Protein AF-W7J4E2-F1 (afdb_monomer)

Secondary structure (DSSP, 8-state):
-HHHHHHHHHHHHHHH-SSEEEEEEE-HHHHHHHHHHHHH-HHHHTT----TTS-----SS-B-SSEEEEE--TT-TTSHHHHHHHTT--TTS-EEEEEES-GGGS-HHHHHHHHHHHHHH--S-EEEEEE----S-HHHHHHHHHHHTTS--EEEEEEE-

Sequence (161 aa):
MIFIDIIYKHFNVFQKYQDVKYYEIDFYDLLKEKTDIIKKYTEMKNFLKYEKDNEEKDEDLINCLNYKMVPLDLNDSSSFEKILLSYNFDFNKPTIFICECVLIYLETESSDNLIKKLSELMKNTSCIIVYEQVTYDDKYLSFMYNFMFILYYIIYIYIFH

InterPro domains:
  IPR007213 Methyltransferase Ppm1/Ppm2/Tcmp [PF04072] (18-118)
  IPR016651 Leucine carboxyl methyltransferase 1 [PTHR13600] (16-145)
  IPR029063 S-adenosyl-L-methionine-dependent methyltransferase superfamily [G3DSA:3.40.50.150] (8-148)
  IPR029063 S-adenosyl-L-methionine-dependent methyltransferase superfamily [SSF53335] (14-146)

Solvent-accessible surface area (backbone atoms only — not comparable to full-atom values): 9212 Å² total; per-residue (Å²): 114,70,76,53,57,50,57,54,53,50,52,57,49,53,75,76,42,86,56,47,36,36,38,42,38,27,51,54,72,60,47,34,58,49,32,57,52,39,75,69,38,68,76,55,46,72,68,63,42,59,55,96,88,48,67,92,65,96,58,74,53,54,76,41,72,41,44,30,58,42,70,47,62,65,69,52,54,87,54,47,65,64,53,40,48,76,72,68,56,61,48,72,38,39,32,38,39,34,31,49,52,32,63,86,78,38,55,71,68,29,38,53,49,37,55,50,49,54,63,68,61,44,74,36,65,67,46,80,46,80,46,68,92,82,75,95,46,72,72,58,46,58,53,47,48,69,66,38,78,79,56,72,58,35,39,38,35,43,34,50,112

Mean predicted aligned error: 8.39 Å

pLDDT: mean 78.27, std 15.34, range [37.22, 95.06]

Radius of gyration: 16.21 Å; Cα contacts (8 Å, |Δi|>4): 206; chains: 1; bounding box: 43×31×39 Å

Nearest PDB structures (foldseek):
  2d2r-assembly1_B  TM=3.768E-01  e=2.965E+00  Helicobacter pylori
  7u4t-assembly1_H  TM=3.450E-01  e=4.361E+00  Homo sapiens
  4ju5-assembly1_B  TM=2.545E-01  e=6.841E+00  Homo sapiens

Foldseek 3Di:
DVLVVVLVVVVVVCVVAVFKAKEKEFALVVQLVSVVVLVVDPVSVVPFAADPPDPPDPDSGDQHDRYYYQHDDLLPCVCVVVSCVVSVNDLAFEKEKEWAAALVPHDPVSSVVSVVSNVVSRPDHYHYHYHHDDDPDVVVVVVCCVVCVVPGTIIMMMTGD

Structure (mmCIF, N/CA/C/O backbone):
data_AF-W7J4E2-F1
#
_entry.id   AF-W7J4E2-F1
#
loop_
_atom_site.group_PDB
_atom_site.id
_atom_site.type_symbol
_atom_site.label_atom_id
_atom_site.label_alt_id
_atom_site.label_comp_id
_atom_site.label_asym_id
_atom_site.label_entity_id
_atom_site.label_seq_id
_atom_site.pdbx_PDB_ins_code
_atom_site.Cartn_x
_atom_site.Cartn_y
_atom_site.Cartn_z
_atom_site.occupancy
_atom_site.B_iso_or_equiv
_atom_site.auth_seq_id
_atom_site.auth_comp_id
_atom_site.auth_asym_id
_atom_site.auth_atom_id
_atom_site.pdbx_PDB_model_num
ATOM 1 N N . MET A 1 1 ? 15.892 10.300 9.736 1.00 37.22 1 MET A N 1
ATOM 2 C CA . MET A 1 1 ? 15.477 11.622 9.215 1.00 37.22 1 MET A CA 1
ATOM 3 C C . MET A 1 1 ? 14.383 11.476 8.160 1.00 37.22 1 MET A C 1
ATOM 5 O O . MET A 1 1 ? 13.349 12.091 8.337 1.00 37.22 1 MET A O 1
ATOM 9 N N . ILE A 1 2 ? 14.524 10.584 7.170 1.00 46.75 2 ILE A N 1
ATOM 10 C CA . ILE A 1 2 ? 13.495 10.357 6.131 1.00 46.75 2 ILE A CA 1
ATOM 11 C C . ILE A 1 2 ? 12.159 9.816 6.669 1.00 46.75 2 ILE A C 1
ATOM 13 O O . ILE A 1 2 ? 11.119 10.372 6.344 1.00 46.75 2 ILE A O 1
ATOM 17 N N . PHE A 1 3 ? 12.167 8.855 7.600 1.00 48.19 3 PHE A N 1
ATOM 18 C CA . PHE A 1 3 ? 10.938 8.355 8.247 1.00 48.19 3 PHE A CA 1
ATOM 19 C C . PHE A 1 3 ? 10.066 9.446 8.906 1.00 48.19 3 PHE A C 1
ATOM 21 O O . PHE A 1 3 ? 8.852 9.291 9.016 1.00 48.19 3 PHE A O 1
ATOM 28 N N . ILE A 1 4 ? 10.676 10.556 9.338 1.00 49.50 4 ILE A N 1
ATOM 29 C CA . ILE A 1 4 ? 9.981 11.659 10.014 1.00 49.50 4 ILE A CA 1
ATOM 30 C C . ILE A 1 4 ? 9.262 12.552 8.997 1.00 49.50 4 ILE A C 1
ATOM 32 O O . ILE A 1 4 ? 8.116 12.921 9.241 1.00 49.50 4 ILE A O 1
ATOM 36 N N . ASP A 1 5 ? 9.880 12.847 7.847 1.00 56.94 5 ASP A N 1
ATOM 37 C CA . ASP A 1 5 ? 9.282 13.709 6.809 1.00 56.94 5 ASP A CA 1
ATOM 38 C C . ASP A 1 5 ? 7.944 13.167 6.313 1.00 56.94 5 ASP A C 1
ATOM 40 O O . ASP A 1 5 ? 7.017 13.910 6.000 1.00 56.94 5 ASP A O 1
ATOM 44 N N . ILE A 1 6 ? 7.830 11.851 6.289 1.00 56.34 6 ILE A N 1
ATOM 45 C CA . ILE A 1 6 ? 6.679 11.135 5.774 1.00 56.34 6 ILE A CA 1
ATOM 46 C C . ILE A 1 6 ? 5.527 11.292 6.747 1.00 56.34 6 ILE A C 1
ATOM 48 O O . ILE A 1 6 ? 4.518 11.886 6.386 1.00 56.34 6 ILE A O 1
ATOM 52 N N . ILE A 1 7 ? 5.677 10.887 8.007 1.00 58.41 7 ILE A N 1
ATOM 53 C CA . ILE A 1 7 ? 4.625 11.043 9.026 1.00 58.41 7 ILE A CA 1
ATOM 54 C C . ILE A 1 7 ? 4.207 12.520 9.175 1.00 58.41 7 ILE A C 1
ATOM 56 O O . ILE A 1 7 ? 3.018 12.810 9.311 1.00 58.41 7 ILE A O 1
ATOM 60 N N . TYR A 1 8 ? 5.143 13.468 9.048 1.00 59.28 8 TYR A N 1
ATOM 61 C CA . TYR A 1 8 ? 4.834 14.904 9.032 1.00 59.28 8 TYR A CA 1
ATOM 62 C C . TYR A 1 8 ? 4.052 15.363 7.787 1.00 59.28 8 TYR A C 1
ATOM 64 O O . TYR A 1 8 ? 3.132 16.176 7.911 1.00 59.28 8 TYR A O 1
ATOM 72 N N . LYS A 1 9 ? 4.355 14.849 6.585 1.00 62.53 9 LYS A N 1
ATOM 73 C CA . LYS A 1 9 ? 3.525 15.082 5.386 1.00 62.53 9 LYS A CA 1
ATOM 74 C C . LYS A 1 9 ? 2.105 14.532 5.606 1.00 62.53 9 LYS A C 1
ATOM 76 O O . LYS A 1 9 ? 1.138 15.241 5.325 1.00 62.53 9 LYS A O 1
ATOM 81 N N . HIS A 1 10 ? 1.970 13.334 6.188 1.00 63.69 10 HIS A N 1
ATOM 82 C CA . HIS A 1 10 ? 0.670 12.723 6.515 1.00 63.69 10 HIS A CA 1
ATOM 83 C C . HIS A 1 10 ? -0.124 13.556 7.520 1.00 63.69 10 HIS A C 1
ATOM 85 O O . HIS A 1 10 ? -1.312 13.801 7.306 1.00 63.69 10 HIS A O 1
ATOM 91 N N . PHE A 1 11 ? 0.535 14.056 8.567 1.00 60.75 11 PHE A N 1
ATOM 92 C CA . PHE A 1 11 ? -0.063 14.943 9.564 1.00 60.75 11 PHE A CA 1
ATOM 93 C C . PHE A 1 11 ? -0.791 16.131 8.919 1.00 60.75 11 PHE A C 1
ATOM 95 O O . PHE A 1 11 ? -1.951 16.395 9.236 1.00 60.75 11 PHE A O 1
ATOM 102 N N . ASN A 1 12 ? -0.164 16.791 7.943 1.00 63.38 12 ASN A N 1
ATOM 103 C CA . ASN A 1 12 ? -0.774 17.929 7.253 1.00 63.38 12 ASN A CA 1
ATOM 104 C C . ASN A 1 12 ? -1.954 17.531 6.350 1.00 63.38 12 ASN A C 1
ATOM 106 O O . ASN A 1 12 ? -2.925 18.284 6.246 1.00 63.38 12 ASN A O 1
ATOM 110 N N . VAL A 1 13 ? -1.906 16.359 5.706 1.00 66.94 13 VAL A N 1
ATOM 111 C CA . VAL A 1 13 ? -3.014 15.886 4.859 1.00 66.94 13 VAL A CA 1
ATOM 112 C C . VAL A 1 13 ? -4.240 15.547 5.709 1.00 66.94 13 VAL A C 1
ATOM 114 O O . VAL A 1 13 ? -5.333 16.012 5.392 1.00 66.94 13 VAL A O 1
ATOM 117 N N . PHE A 1 14 ? -4.074 14.825 6.821 1.00 63.75 14 PHE A N 1
ATOM 118 C CA . PHE A 1 14 ? -5.187 14.444 7.703 1.00 63.75 14 PHE A CA 1
ATOM 119 C C . PHE A 1 14 ? -5.813 15.615 8.463 1.00 63.75 14 PHE A C 1
ATOM 121 O O . PHE 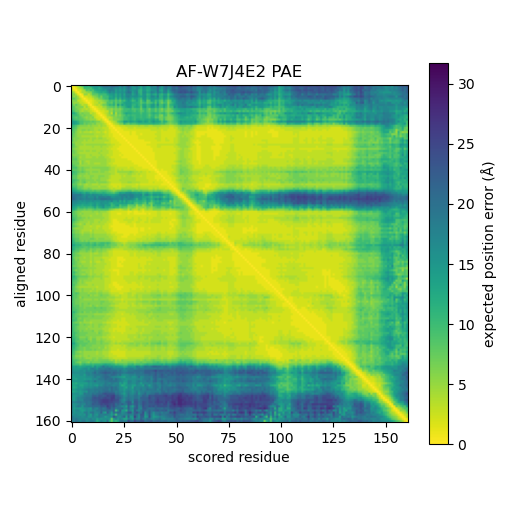A 1 14 ? -7.000 15.573 8.788 1.00 63.75 14 PHE A O 1
ATOM 128 N N . GLN A 1 15 ? -5.050 16.676 8.734 1.00 66.50 15 GLN A N 1
ATOM 129 C CA . GLN A 1 15 ? -5.630 17.915 9.256 1.00 66.50 15 GLN A CA 1
ATOM 130 C C . GLN A 1 15 ? -6.557 18.591 8.243 1.00 66.50 15 GLN A C 1
ATOM 132 O O . GLN A 1 15 ? -7.541 19.220 8.630 1.00 66.50 15 GLN A O 1
ATOM 137 N N . LYS A 1 16 ? -6.245 18.469 6.949 1.00 71.06 16 LYS A N 1
ATOM 138 C CA . LYS A 1 16 ? -6.973 19.142 5.872 1.00 71.06 16 LYS A CA 1
ATOM 139 C C . LYS A 1 16 ? -8.132 18.311 5.315 1.00 71.06 16 LYS A C 1
ATOM 141 O O . LYS A 1 16 ? -9.135 18.889 4.903 1.00 71.06 16 LYS A O 1
ATOM 146 N N . TYR A 1 17 ? -8.016 16.985 5.322 1.00 71.50 17 TYR A N 1
ATOM 147 C CA . TYR A 1 17 ? -9.018 16.065 4.788 1.00 71.50 17 TYR A CA 1
ATOM 148 C C . TYR A 1 17 ? -9.390 15.022 5.845 1.00 71.50 17 TYR A C 1
ATOM 150 O O . TYR A 1 17 ? -8.564 14.207 6.251 1.00 71.50 17 TYR A O 1
ATOM 158 N N . GLN A 1 18 ? -10.644 15.057 6.303 1.00 67.75 18 GLN A N 1
ATOM 159 C CA . GLN A 1 18 ? -11.112 14.192 7.391 1.00 67.75 18 GLN A CA 1
ATOM 160 C C . GLN A 1 18 ? -11.532 12.790 6.938 1.00 67.75 18 GLN A C 1
ATOM 162 O O . GLN A 1 18 ? -11.585 11.895 7.780 1.00 67.75 18 GLN A O 1
ATOM 167 N N . ASP A 1 19 ? -11.795 12.604 5.642 1.00 78.81 19 ASP A N 1
ATOM 168 C CA . ASP A 1 19 ? -12.313 11.358 5.067 1.00 78.81 19 ASP A CA 1
ATOM 169 C C . ASP A 1 19 ? -11.313 10.745 4.080 1.00 78.81 19 ASP A C 1
ATOM 171 O O . ASP A 1 19 ? -11.561 10.565 2.887 1.00 78.81 19 ASP A O 1
ATOM 175 N N . VAL A 1 20 ? -10.104 10.518 4.586 1.00 82.44 20 VAL A N 1
ATOM 176 C CA . VAL A 1 20 ? -9.021 9.882 3.842 1.00 82.44 20 VAL A CA 1
ATOM 177 C C . VAL A 1 20 ? -8.565 8.658 4.614 1.00 82.44 20 VAL A C 1
ATOM 179 O O . VAL A 1 20 ? -8.428 8.706 5.836 1.00 82.44 20 VAL A O 1
ATOM 182 N N . LYS A 1 21 ? -8.328 7.557 3.903 1.00 87.88 21 LYS A N 1
ATOM 183 C CA . LYS A 1 21 ? -7.636 6.387 4.448 1.00 87.88 21 LYS A CA 1
ATOM 184 C C . LYS A 1 21 ? -6.282 6.267 3.801 1.00 87.88 21 LYS A C 1
ATOM 186 O O . LYS A 1 21 ? -6.145 6.471 2.595 1.00 87.88 21 LYS A O 1
ATOM 191 N N . TYR A 1 22 ? -5.312 5.903 4.616 1.00 87.69 22 TYR A N 1
ATOM 192 C CA . TYR A 1 22 ? -3.947 5.789 4.183 1.00 87.69 22 TYR A CA 1
ATOM 193 C C . TYR A 1 22 ? -3.421 4.376 4.364 1.00 87.69 22 TYR A C 1
ATOM 195 O O . TYR A 1 22 ? -3.587 3.777 5.429 1.00 87.69 22 TYR A O 1
ATOM 203 N N . TYR A 1 23 ? -2.758 3.888 3.323 1.00 91.56 23 TYR A N 1
ATOM 204 C CA . TYR A 1 23 ? -2.062 2.613 3.331 1.00 91.56 23 TYR A CA 1
ATOM 205 C C . TYR A 1 23 ? -0.578 2.867 3.075 1.00 91.56 23 TYR A C 1
ATOM 207 O O . TYR A 1 23 ? -0.224 3.512 2.085 1.00 91.56 23 TYR A O 1
ATOM 215 N N . GLU A 1 24 ? 0.265 2.359 3.969 1.00 90.25 24 GLU A N 1
ATOM 216 C CA . GLU A 1 24 ? 1.714 2.325 3.803 1.00 90.25 24 GLU A CA 1
ATOM 217 C C . GLU A 1 24 ? 2.132 0.928 3.384 1.00 90.25 24 GLU A C 1
ATOM 219 O O . GLU A 1 24 ? 1.909 -0.023 4.133 1.00 90.25 24 GLU A O 1
ATOM 224 N N . ILE A 1 25 ? 2.726 0.806 2.201 1.00 91.06 25 ILE A N 1
ATOM 225 C CA . ILE A 1 25 ? 3.252 -0.464 1.714 1.00 91.06 25 ILE A CA 1
ATOM 226 C C . ILE A 1 25 ? 4.772 -0.416 1.751 1.00 91.06 25 ILE A C 1
ATOM 228 O O . ILE A 1 25 ? 5.379 0.467 1.142 1.00 91.06 25 ILE A O 1
ATOM 232 N N . ASP A 1 26 ? 5.361 -1.374 2.460 1.00 88.38 26 ASP A N 1
ATOM 233 C CA . ASP A 1 26 ? 6.805 -1.530 2.619 1.00 88.38 26 ASP A CA 1
ATOM 234 C C . ASP A 1 26 ? 7.110 -2.967 3.099 1.00 88.38 26 ASP A C 1
ATOM 236 O O . ASP A 1 26 ? 6.197 -3.749 3.398 1.00 88.38 26 ASP A O 1
ATOM 240 N N . PHE A 1 27 ? 8.387 -3.334 3.194 1.00 89.06 27 PHE A N 1
ATOM 241 C CA . PHE A 1 27 ? 8.793 -4.602 3.790 1.00 89.06 27 PHE A CA 1
ATOM 242 C C . PHE A 1 27 ? 8.450 -4.649 5.281 1.00 89.06 27 PHE A C 1
ATOM 244 O O . PHE A 1 27 ? 8.517 -3.649 5.998 1.00 89.06 27 PHE A O 1
ATOM 251 N N . TYR A 1 28 ? 8.125 -5.849 5.763 1.00 91.56 28 TYR A N 1
ATOM 252 C CA . TYR A 1 28 ? 7.686 -6.078 7.139 1.00 91.56 28 TYR A CA 1
ATOM 253 C C . TYR A 1 28 ? 8.636 -5.486 8.189 1.00 91.56 28 TYR A C 1
ATOM 255 O O . TYR A 1 28 ? 8.189 -4.759 9.074 1.00 91.56 28 TYR A O 1
ATOM 263 N N . ASP A 1 29 ? 9.937 -5.755 8.065 1.00 90.06 29 ASP A N 1
ATOM 264 C CA . ASP A 1 29 ? 10.937 -5.304 9.040 1.00 90.06 29 ASP A CA 1
ATOM 265 C C . ASP A 1 29 ? 10.982 -3.770 9.140 1.00 90.06 29 ASP A C 1
ATOM 267 O O . ASP A 1 29 ? 11.107 -3.210 10.228 1.00 90.06 29 ASP A O 1
ATOM 271 N N . LEU A 1 30 ? 10.766 -3.078 8.020 1.00 87.12 30 LEU A N 1
ATOM 272 C CA . LEU A 1 30 ? 10.773 -1.618 7.939 1.00 87.12 30 LEU A CA 1
ATOM 273 C C . LEU A 1 30 ? 9.508 -1.010 8.533 1.00 87.12 30 LEU A C 1
ATOM 275 O O . LEU A 1 30 ? 9.570 -0.023 9.268 1.00 87.12 30 LEU A O 1
ATOM 279 N N . LEU A 1 31 ? 8.353 -1.624 8.272 1.00 89.62 31 LEU A N 1
ATOM 280 C CA . LEU A 1 31 ? 7.097 -1.250 8.921 1.00 89.62 31 LEU A CA 1
ATOM 281 C C . LEU A 1 31 ? 7.155 -1.485 10.436 1.00 89.62 31 LEU A C 1
ATOM 283 O O . LEU A 1 31 ? 6.587 -0.704 11.203 1.00 89.62 31 LEU A O 1
ATOM 287 N N . LYS A 1 32 ? 7.871 -2.520 10.885 1.00 91.00 32 LYS A N 1
ATOM 288 C CA . LYS A 1 32 ? 8.061 -2.799 12.309 1.00 91.00 32 LYS A CA 1
ATOM 289 C C . LYS A 1 32 ? 8.907 -1.722 12.987 1.00 91.00 32 LYS A C 1
ATOM 291 O O . LYS A 1 32 ? 8.471 -1.150 13.984 1.00 91.00 32 LYS A O 1
ATOM 296 N N . GLU A 1 33 ? 10.043 -1.348 12.398 1.00 88.19 33 GLU A N 1
ATOM 297 C CA . GLU A 1 33 ? 10.854 -0.225 12.893 1.00 88.19 33 GLU A CA 1
ATOM 298 C C . GLU A 1 33 ? 10.051 1.090 12.944 1.00 88.19 33 GLU A C 1
ATOM 300 O O . GLU A 1 33 ? 10.125 1.841 13.923 1.00 88.19 33 GLU A O 1
ATOM 305 N N . LYS A 1 34 ? 9.224 1.359 11.921 1.00 86.12 34 LYS A N 1
ATOM 306 C CA . LYS A 1 34 ? 8.297 2.508 11.899 1.00 86.12 34 LYS A CA 1
ATOM 307 C C . LYS A 1 34 ? 7.287 2.447 13.038 1.00 86.12 34 LYS A C 1
ATOM 309 O O . LYS A 1 34 ? 7.030 3.468 13.678 1.00 86.12 34 LYS A O 1
ATOM 314 N N . THR A 1 35 ? 6.724 1.269 13.290 1.00 88.75 35 THR A N 1
ATOM 315 C CA . THR A 1 35 ? 5.742 1.050 14.355 1.00 88.75 35 THR A CA 1
ATOM 316 C C . THR A 1 35 ? 6.340 1.380 15.715 1.0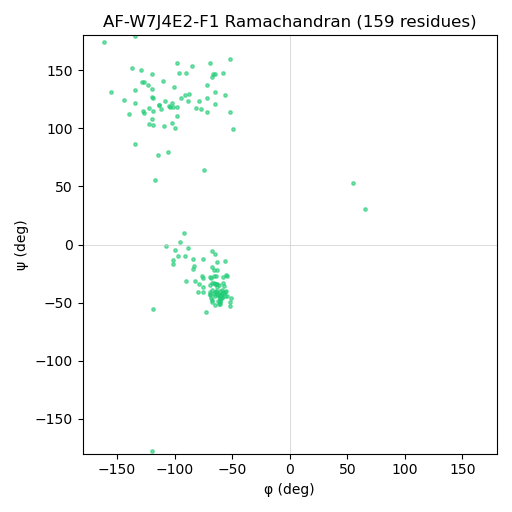0 88.75 35 THR A C 1
ATOM 318 O O . THR A 1 35 ? 5.733 2.142 16.466 1.00 88.75 35 THR A O 1
ATOM 321 N N . ASP A 1 36 ? 7.553 0.907 16.004 1.00 87.75 36 ASP A N 1
ATOM 322 C CA . ASP A 1 36 ? 8.248 1.190 17.265 1.00 87.75 36 ASP A CA 1
ATOM 323 C C . ASP A 1 36 ? 8.483 2.694 17.469 1.00 87.75 36 ASP A C 1
ATOM 325 O O . ASP A 1 36 ? 8.295 3.227 18.567 1.00 87.75 36 ASP A O 1
ATOM 329 N N . ILE A 1 37 ? 8.841 3.411 16.398 1.00 85.31 37 ILE A N 1
ATOM 330 C CA . ILE A 1 37 ? 8.999 4.870 16.422 1.00 85.31 37 ILE A CA 1
ATOM 331 C C . ILE A 1 37 ? 7.651 5.549 16.690 1.00 85.31 37 ILE A C 1
ATOM 333 O O . ILE A 1 37 ? 7.549 6.345 17.623 1.00 85.31 37 ILE A O 1
ATOM 337 N N . ILE A 1 38 ? 6.605 5.227 15.927 1.00 84.56 38 ILE A N 1
ATOM 338 C CA . ILE A 1 38 ? 5.273 5.834 16.085 1.00 84.56 38 ILE A CA 1
ATOM 339 C C . ILE A 1 38 ? 4.724 5.579 17.493 1.00 84.56 38 ILE A C 1
ATOM 341 O O . ILE A 1 38 ? 4.216 6.499 18.134 1.00 84.56 38 ILE A O 1
ATOM 345 N N . LYS A 1 39 ? 4.890 4.357 18.016 1.00 84.69 39 LYS A N 1
ATOM 346 C CA . LYS A 1 39 ? 4.455 3.983 19.366 1.00 84.69 39 LYS A CA 1
ATOM 347 C C . LYS A 1 39 ? 5.251 4.690 20.477 1.00 84.69 39 LYS A C 1
ATOM 349 O O . LYS A 1 39 ? 4.782 4.776 21.616 1.00 84.69 39 LYS A O 1
ATOM 354 N N . LYS A 1 40 ? 6.439 5.217 20.185 1.00 86.12 40 LYS A N 1
ATOM 355 C CA . LYS A 1 40 ? 7.261 5.947 21.158 1.00 86.12 40 LYS A CA 1
ATOM 356 C C . LYS A 1 40 ? 6.848 7.413 21.319 1.00 86.12 40 LYS A C 1
ATOM 358 O O . LYS A 1 40 ? 7.000 7.956 22.412 1.00 86.12 40 LYS A O 1
ATOM 363 N N . TYR A 1 41 ? 6.343 8.055 20.264 1.00 83.62 41 TYR A N 1
ATOM 364 C CA . TYR A 1 41 ? 6.039 9.491 20.262 1.00 83.62 41 TYR A CA 1
ATOM 365 C C . TYR A 1 41 ? 4.534 9.757 20.393 1.00 83.62 41 TYR A C 1
ATOM 367 O O . TYR A 1 41 ? 3.737 9.402 19.527 1.00 83.62 41 TYR A O 1
ATOM 375 N N . THR A 1 42 ? 4.142 10.434 21.473 1.00 82.06 42 THR A N 1
ATOM 376 C CA . THR A 1 42 ? 2.742 10.756 21.807 1.00 82.06 42 THR A CA 1
ATOM 377 C C . THR A 1 42 ? 2.009 11.512 20.707 1.00 82.06 42 THR A C 1
ATOM 379 O O . THR A 1 42 ? 0.849 11.233 20.420 1.00 82.06 42 THR A O 1
ATOM 382 N N . GLU A 1 43 ? 2.692 12.451 20.063 1.00 79.44 43 GLU A N 1
ATOM 383 C CA . GLU A 1 43 ? 2.165 13.250 18.968 1.00 79.44 43 GLU A CA 1
ATOM 384 C C . GLU A 1 43 ? 1.743 12.349 17.812 1.00 79.44 43 GLU A C 1
ATOM 386 O O . GLU A 1 43 ? 0.647 12.516 17.293 1.00 79.44 43 GLU A O 1
ATOM 391 N N . MET A 1 44 ? 2.559 11.347 17.469 1.00 78.38 44 MET A N 1
ATOM 392 C CA . MET A 1 44 ? 2.263 10.405 16.391 1.00 78.38 44 MET A CA 1
ATOM 393 C C . MET A 1 44 ? 1.096 9.479 16.751 1.00 78.38 44 MET A C 1
ATOM 395 O O . MET A 1 44 ? 0.197 9.288 15.933 1.00 78.38 44 MET A O 1
ATOM 399 N N . LYS A 1 45 ? 1.058 8.972 17.992 1.00 81.25 45 LYS A N 1
ATOM 400 C CA . LYS A 1 45 ? -0.062 8.153 18.490 1.00 81.25 45 LYS A CA 1
ATOM 401 C C . LYS A 1 45 ? -1.406 8.858 18.390 1.00 81.25 45 LYS A C 1
ATOM 403 O O . LYS A 1 45 ? -2.387 8.240 17.990 1.00 81.25 45 LYS A O 1
ATOM 408 N N . ASN A 1 46 ? -1.446 10.150 18.707 1.00 82.50 46 ASN A N 1
ATOM 409 C CA . ASN A 1 46 ? -2.681 10.931 18.698 1.00 82.50 46 ASN A CA 1
ATOM 410 C C . ASN A 1 46 ? -3.328 11.044 17.301 1.00 82.50 46 ASN A C 1
ATOM 412 O O . ASN A 1 46 ? -4.497 11.423 17.211 1.00 82.50 46 ASN A O 1
ATOM 416 N N . PHE A 1 47 ? -2.615 10.715 16.214 1.00 79.56 47 PHE A N 1
ATOM 417 C CA . PHE A 1 47 ? -3.194 10.658 14.862 1.00 79.56 47 PHE A CA 1
ATOM 418 C C . PHE A 1 47 ? -3.885 9.351 14.533 1.00 79.56 47 PHE A C 1
ATOM 420 O O . PHE A 1 47 ? -4.695 9.320 13.604 1.00 79.56 47 PHE A O 1
ATOM 427 N N . LEU A 1 48 ? -3.565 8.279 15.247 1.00 85.00 48 LEU A N 1
ATOM 428 C CA . LEU A 1 48 ? -4.121 6.968 14.973 1.00 85.00 48 LEU A CA 1
ATOM 429 C C . LEU A 1 48 ? -5.552 6.925 15.510 1.00 85.00 48 LEU A C 1
ATOM 431 O O . LEU A 1 48 ? -5.797 7.072 16.706 1.00 85.00 48 LEU A O 1
ATOM 435 N N . LYS A 1 49 ? -6.515 6.750 14.606 1.00 86.38 49 LYS A N 1
ATOM 436 C CA . LYS A 1 49 ? -7.932 6.641 14.944 1.00 86.38 49 LYS A CA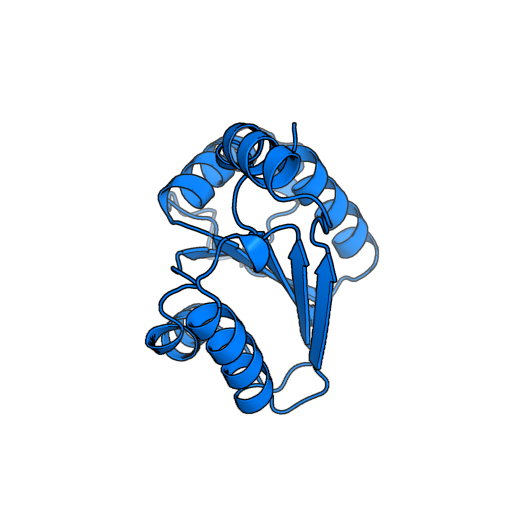 1
ATOM 437 C C . LYS A 1 49 ? -8.305 5.174 14.990 1.00 86.38 49 LYS A C 1
ATOM 439 O O . LYS A 1 49 ? -8.377 4.508 13.958 1.00 86.38 49 LYS A O 1
ATOM 444 N N . TYR A 1 50 ? -8.577 4.691 16.186 1.00 85.25 50 TYR A N 1
ATOM 445 C CA . TYR A 1 50 ? -9.087 3.348 16.406 1.00 85.25 50 TYR A CA 1
ATOM 446 C C . TYR A 1 50 ? -10.609 3.369 16.586 1.00 85.25 50 TYR A C 1
ATOM 448 O O . TYR A 1 50 ? -11.195 4.400 16.931 1.00 85.25 50 TYR A O 1
ATOM 456 N N . GLU A 1 51 ? -11.269 2.243 16.317 1.00 80.19 51 GLU A N 1
ATOM 457 C CA . GLU A 1 51 ? -12.679 2.086 16.681 1.00 80.19 51 GLU A CA 1
ATOM 458 C C . GLU A 1 51 ? -12.813 2.077 18.206 1.00 80.19 51 GLU A C 1
ATOM 460 O O . GLU A 1 51 ? -11.934 1.580 18.903 1.00 80.19 51 GLU A O 1
ATOM 465 N N . LYS A 1 52 ? -13.925 2.605 18.732 1.00 68.75 52 LYS A N 1
ATOM 466 C CA . LYS A 1 52 ? -14.136 2.766 20.183 1.00 68.75 52 LYS A CA 1
ATOM 467 C C . LYS A 1 52 ? -13.985 1.470 20.993 1.00 68.75 52 LYS A C 1
ATOM 469 O O . LYS A 1 52 ? -13.642 1.559 22.164 1.00 68.75 52 LYS A O 1
ATOM 474 N N . ASP A 1 53 ? -14.212 0.315 20.366 1.00 62.38 53 ASP A N 1
ATOM 475 C CA . ASP A 1 53 ? -14.155 -1.009 20.999 1.00 62.38 53 ASP A CA 1
ATOM 476 C C . ASP A 1 53 ? -12.912 -1.831 20.588 1.00 62.38 53 ASP A C 1
ATOM 478 O O . ASP A 1 53 ? -12.717 -2.948 21.063 1.00 62.38 53 ASP A O 1
ATOM 482 N N . ASN A 1 54 ? -12.058 -1.289 19.712 1.00 61.84 54 ASN A N 1
ATOM 483 C CA . ASN A 1 54 ? -10.762 -1.860 19.345 1.00 61.84 54 ASN A CA 1
ATOM 484 C C . ASN A 1 54 ? -9.675 -0.899 19.833 1.00 61.84 54 ASN A C 1
ATOM 486 O O . ASN A 1 54 ? -9.118 -0.150 19.037 1.00 61.84 54 ASN A O 1
ATOM 490 N N . GLU A 1 55 ? -9.386 -0.899 21.138 1.00 58.94 55 GLU A N 1
ATOM 491 C CA . GLU A 1 55 ? -8.192 -0.222 21.665 1.00 58.94 55 GLU A CA 1
ATOM 492 C C . GLU A 1 55 ? -6.931 -0.668 20.901 1.00 58.94 55 GLU A C 1
ATOM 494 O O . GLU A 1 55 ? -6.938 -1.719 20.254 1.00 58.94 55 GLU A O 1
ATOM 499 N N . GLU A 1 56 ? -5.859 0.135 20.964 1.00 64.31 56 GLU A N 1
ATOM 500 C CA . GLU A 1 56 ? -4.547 -0.193 20.387 1.00 64.31 56 GLU A CA 1
ATOM 501 C C . GLU A 1 56 ? -4.141 -1.605 20.839 1.00 64.31 56 GLU A C 1
ATOM 503 O O . GLU A 1 56 ? -3.690 -1.814 21.965 1.00 64.31 56 GLU A O 1
ATOM 508 N N . LYS A 1 57 ? -4.355 -2.598 19.970 1.00 66.50 57 LYS A N 1
ATOM 509 C CA . LYS A 1 57 ? -3.869 -3.952 20.204 1.00 66.50 57 LYS A CA 1
ATOM 510 C C . LYS A 1 57 ? -2.355 -3.890 20.124 1.00 66.50 57 LYS A C 1
ATOM 512 O O . LYS A 1 57 ? -1.804 -3.145 19.309 1.00 66.50 57 LYS A O 1
ATOM 517 N N . ASP A 1 58 ? -1.682 -4.679 20.953 1.00 69.06 58 ASP A N 1
ATOM 518 C CA . ASP A 1 58 ? -0.231 -4.833 20.866 1.00 69.06 58 ASP A CA 1
ATOM 519 C C . ASP A 1 58 ? 0.130 -5.701 19.649 1.00 69.06 58 ASP A C 1
ATOM 521 O O . ASP A 1 58 ? 0.574 -6.840 19.756 1.00 69.06 58 ASP A O 1
ATOM 525 N N . GLU A 1 59 ? -0.191 -5.181 18.467 1.00 79.56 59 GLU A N 1
ATOM 526 C CA . GLU A 1 59 ? 0.124 -5.754 17.170 1.00 79.56 59 GLU A CA 1
ATOM 527 C C . GLU A 1 59 ? 1.484 -5.225 16.705 1.00 79.56 59 GLU A C 1
ATOM 529 O O . GLU A 1 59 ? 1.861 -4.082 16.993 1.00 79.56 59 GLU A O 1
ATOM 534 N N . ASP A 1 60 ? 2.214 -6.068 15.973 1.00 86.75 60 ASP A N 1
ATOM 535 C CA . ASP A 1 60 ? 3.543 -5.748 15.444 1.00 86.75 60 ASP A CA 1
ATOM 536 C C . ASP A 1 60 ? 3.513 -4.587 14.432 1.00 86.75 60 ASP A C 1
ATOM 538 O O . ASP A 1 60 ? 4.506 -3.876 14.306 1.00 86.75 60 ASP A O 1
ATOM 542 N N . LEU A 1 61 ? 2.385 -4.379 13.739 1.0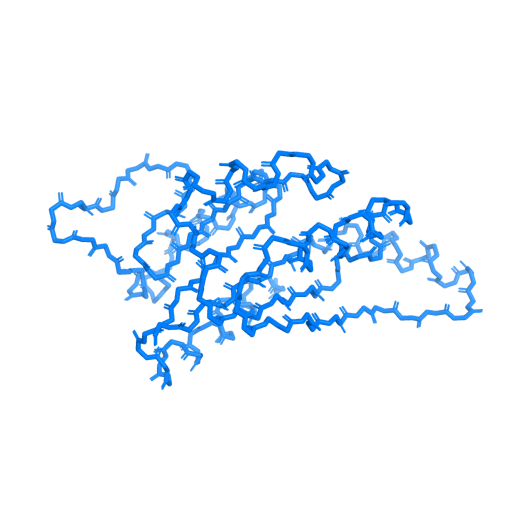0 92.06 61 LEU A N 1
ATOM 543 C CA . LEU A 1 61 ? 2.177 -3.329 12.738 1.00 92.06 61 LEU A CA 1
ATOM 544 C C . LEU A 1 61 ? 0.891 -2.547 13.023 1.00 92.06 61 LEU A C 1
ATOM 546 O O . LEU A 1 61 ? -0.081 -3.096 13.537 1.00 92.06 61 LEU A O 1
ATOM 550 N N . ILE A 1 62 ? 0.853 -1.269 12.643 1.00 90.12 62 ILE A N 1
ATOM 551 C CA . ILE A 1 62 ? -0.319 -0.417 12.880 1.00 90.12 62 ILE A CA 1
ATOM 552 C C . ILE A 1 62 ? -1.414 -0.693 11.842 1.00 90.12 62 ILE A C 1
ATOM 554 O O . ILE A 1 62 ? -1.211 -0.520 10.640 1.00 90.12 62 ILE A O 1
ATOM 558 N N . ASN A 1 63 ? -2.612 -1.039 12.314 1.00 91.00 63 ASN A N 1
ATOM 559 C CA . ASN A 1 63 ? -3.805 -1.226 11.490 1.00 91.00 63 ASN A CA 1
ATOM 560 C C . ASN A 1 63 ? -5.013 -0.534 12.136 1.00 91.00 63 ASN A C 1
ATOM 562 O O . ASN A 1 63 ? -5.769 -1.141 12.892 1.00 91.00 63 ASN A O 1
ATOM 566 N N . CYS A 1 64 ? -5.193 0.754 11.848 1.00 88.69 64 CYS A N 1
ATOM 567 C CA . CYS A 1 64 ? -6.294 1.555 12.378 1.00 88.69 64 CYS A CA 1
ATOM 568 C C . CYS A 1 64 ? -7.188 2.109 11.253 1.00 88.69 64 CYS A C 1
ATOM 570 O O . CYS A 1 64 ? -7.018 1.787 10.074 1.00 88.69 64 CYS A O 1
ATOM 572 N N . LEU A 1 65 ? -8.205 2.904 11.602 1.00 88.12 65 LEU A N 1
ATOM 573 C CA . LEU A 1 65 ? -9.229 3.349 10.649 1.00 88.12 65 LEU A CA 1
ATOM 574 C C . LEU A 1 65 ? -8.665 4.245 9.547 1.00 88.12 65 LEU A C 1
ATOM 576 O O . LEU A 1 65 ? -9.080 4.133 8.394 1.00 88.12 65 LEU A O 1
ATOM 580 N N . ASN A 1 66 ? -7.757 5.151 9.909 1.00 86.50 66 ASN A N 1
ATOM 581 C CA . ASN A 1 66 ? -7.197 6.145 8.998 1.00 86.50 66 ASN A CA 1
ATOM 582 C C . ASN A 1 66 ? -5.801 5.785 8.481 1.00 86.50 66 ASN A C 1
ATOM 584 O O . ASN A 1 66 ? -5.382 6.377 7.492 1.00 86.50 66 ASN A O 1
ATOM 588 N N . TYR A 1 67 ? -5.095 4.845 9.112 1.00 88.31 67 TYR A N 1
ATOM 589 C CA . TYR A 1 67 ? -3.714 4.507 8.776 1.00 88.31 67 TYR A CA 1
ATOM 590 C C . TYR A 1 67 ? -3.458 3.002 8.927 1.00 88.31 67 TYR A C 1
ATOM 592 O O . TYR A 1 67 ? -3.714 2.415 9.980 1.00 88.31 67 TYR A O 1
ATOM 600 N N . LYS A 1 68 ? -2.975 2.373 7.855 1.00 91.25 68 LYS A N 1
ATOM 601 C CA . LYS A 1 68 ? -2.779 0.924 7.759 1.00 91.25 68 LYS A CA 1
ATOM 602 C C . LYS A 1 68 ? -1.412 0.612 7.169 1.00 91.25 68 LYS A C 1
ATOM 604 O O . LYS A 1 68 ? -1.122 1.007 6.045 1.00 91.25 68 LYS A O 1
ATOM 609 N N . MET A 1 69 ? -0.598 -0.127 7.905 1.00 92.06 69 MET A N 1
ATOM 610 C CA . MET A 1 69 ? 0.667 -0.671 7.426 1.00 92.06 69 MET A CA 1
ATOM 611 C C . MET A 1 69 ? 0.432 -2.038 6.784 1.00 92.06 69 MET A C 1
ATOM 613 O O . MET A 1 69 ? -0.111 -2.944 7.417 1.00 92.06 69 MET A O 1
ATOM 617 N N . VAL A 1 70 ? 0.835 -2.178 5.526 1.00 94.25 70 VAL A N 1
ATOM 618 C CA . VAL A 1 70 ? 0.609 -3.360 4.696 1.00 94.25 70 VAL A CA 1
ATOM 619 C C . VAL A 1 70 ? 1.964 -3.952 4.298 1.00 94.25 70 VAL A C 1
ATOM 621 O O . VAL A 1 70 ? 2.617 -3.419 3.400 1.00 94.25 70 VAL A O 1
ATOM 624 N N . PRO A 1 71 ? 2.406 -5.047 4.939 1.00 93.44 71 PRO A N 1
ATOM 625 C CA . PRO A 1 71 ? 3.651 -5.704 4.581 1.00 93.44 71 PRO A CA 1
ATOM 626 C C . PRO A 1 71 ? 3.483 -6.419 3.241 1.00 93.44 71 PRO A C 1
ATOM 628 O O . PRO A 1 71 ? 2.699 -7.365 3.127 1.00 93.44 71 PRO A O 1
ATOM 631 N N . LEU A 1 72 ? 4.202 -5.957 2.222 1.00 91.31 72 LEU A N 1
ATOM 632 C CA . LEU A 1 72 ?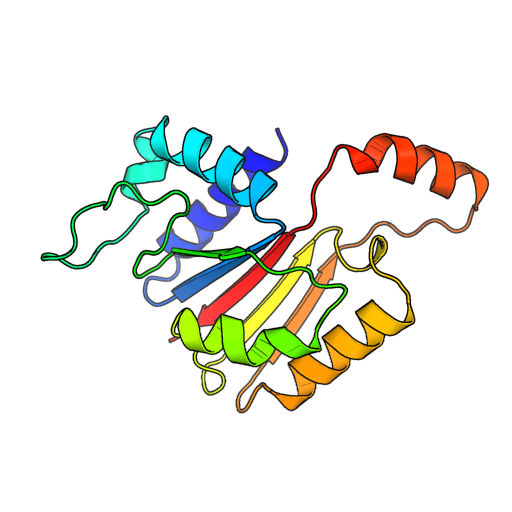 4.105 -6.504 0.872 1.00 91.31 72 LEU A CA 1
ATOM 633 C C . LEU A 1 72 ? 5.397 -6.252 0.092 1.00 91.31 72 LEU A C 1
ATOM 635 O O . LEU A 1 72 ? 5.874 -5.122 0.028 1.00 91.31 72 LEU A O 1
ATOM 639 N N . ASP A 1 73 ? 5.922 -7.302 -0.539 1.00 88.94 73 ASP A N 1
ATOM 640 C CA . ASP A 1 73 ? 7.009 -7.180 -1.510 1.00 88.94 73 ASP A CA 1
ATOM 641 C C . ASP A 1 73 ? 6.436 -6.775 -2.870 1.00 88.94 73 ASP A C 1
ATOM 643 O O . ASP A 1 73 ? 5.649 -7.498 -3.481 1.00 88.94 73 ASP A O 1
ATOM 647 N N . LEU A 1 74 ? 6.836 -5.601 -3.345 1.00 86.44 74 LEU A N 1
ATOM 648 C CA . LEU A 1 74 ? 6.362 -5.035 -4.602 1.00 86.44 74 LEU A CA 1
ATOM 649 C C . LEU A 1 74 ? 6.981 -5.697 -5.839 1.00 86.44 74 LEU A C 1
ATOM 651 O O . LEU A 1 74 ? 6.458 -5.502 -6.936 1.00 86.44 74 LEU A O 1
ATOM 655 N N . ASN A 1 75 ? 8.040 -6.502 -5.682 1.00 83.69 75 ASN A N 1
ATOM 656 C CA . ASN A 1 75 ? 8.530 -7.355 -6.766 1.00 83.69 75 ASN A CA 1
ATOM 657 C C . ASN A 1 75 ? 7.534 -8.475 -7.097 1.00 83.69 75 ASN A C 1
ATOM 659 O O . ASN A 1 75 ? 7.442 -8.889 -8.250 1.00 83.69 75 ASN A O 1
ATOM 663 N N . ASP A 1 76 ? 6.739 -8.923 -6.119 1.00 84.00 76 ASP A N 1
ATOM 664 C CA . ASP A 1 76 ? 5.681 -9.911 -6.319 1.00 84.00 76 ASP A CA 1
ATOM 665 C C . ASP A 1 76 ? 4.287 -9.264 -6.285 1.00 84.00 76 ASP A C 1
ATOM 667 O O . ASP A 1 76 ? 3.518 -9.352 -5.322 1.00 84.00 76 ASP A O 1
ATOM 671 N N . SER A 1 77 ? 3.915 -8.652 -7.408 1.00 81.25 77 SER A N 1
ATOM 672 C CA . SER A 1 77 ? 2.585 -8.054 -7.583 1.00 81.25 77 SER A CA 1
ATOM 673 C C . SER A 1 77 ? 1.431 -9.074 -7.636 1.00 81.25 77 SER A C 1
ATOM 675 O O . SER A 1 77 ? 0.261 -8.674 -7.642 1.00 81.25 77 SER A O 1
ATOM 677 N N . SER A 1 78 ? 1.704 -10.387 -7.636 1.00 85.62 78 SER A N 1
ATOM 678 C CA . SER A 1 78 ? 0.661 -11.420 -7.730 1.00 85.62 78 SER A CA 1
ATOM 679 C C . SER A 1 78 ? -0.236 -11.469 -6.487 1.00 85.62 78 SER A C 1
ATOM 681 O O . SER A 1 78 ? -1.442 -11.713 -6.586 1.00 85.62 78 SER A O 1
ATOM 683 N N . SER A 1 79 ? 0.333 -11.173 -5.317 1.00 87.88 79 SER A N 1
ATOM 684 C CA . SER A 1 79 ? -0.356 -11.197 -4.023 1.00 87.88 79 SER A CA 1
ATOM 685 C C . SER A 1 79 ? -0.994 -9.853 -3.639 1.00 87.88 79 SER A C 1
ATOM 687 O O . SER A 1 79 ? -1.812 -9.802 -2.714 1.00 87.88 79 SER A O 1
ATOM 689 N N . PHE A 1 80 ? -0.692 -8.791 -4.396 1.00 89.56 80 PHE A N 1
ATOM 690 C CA . PHE A 1 80 ? -1.052 -7.396 -4.124 1.00 89.56 80 PHE A CA 1
ATOM 691 C C . PHE A 1 80 ? -2.546 -7.200 -3.839 1.00 89.56 80 PHE A C 1
ATOM 693 O O . PHE A 1 80 ? -2.937 -6.673 -2.800 1.00 89.56 80 PHE A O 1
ATOM 700 N N 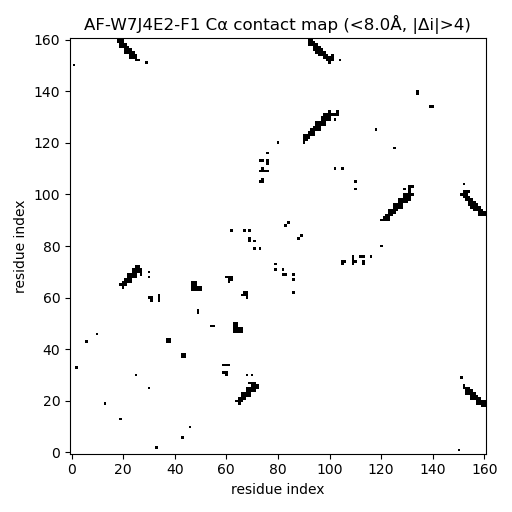. GLU A 1 81 ? -3.400 -7.682 -4.743 1.00 92.75 81 GLU A N 1
ATOM 701 C CA . GLU A 1 81 ? -4.854 -7.540 -4.636 1.00 92.75 81 GLU A CA 1
ATOM 702 C C . GLU A 1 81 ? -5.404 -8.234 -3.386 1.00 92.75 81 GLU A C 1
ATOM 704 O O . GLU A 1 81 ? -6.146 -7.639 -2.606 1.00 92.75 81 GLU A O 1
ATOM 709 N N . LYS A 1 82 ? -5.002 -9.490 -3.166 1.00 94.19 82 LYS A N 1
ATOM 710 C CA . LYS A 1 82 ? -5.467 -10.301 -2.037 1.00 94.19 82 LYS A CA 1
ATOM 711 C C . LYS A 1 82 ? -5.081 -9.664 -0.703 1.00 94.19 82 LYS A C 1
ATOM 713 O O . LYS A 1 82 ? -5.899 -9.625 0.216 1.00 94.19 82 LYS A O 1
ATOM 718 N N . ILE A 1 83 ? -3.844 -9.183 -0.602 1.00 93.44 83 ILE A N 1
ATOM 719 C CA . ILE A 1 83 ? -3.329 -8.558 0.614 1.00 93.44 83 ILE A CA 1
ATOM 720 C C . ILE A 1 83 ? -4.062 -7.241 0.860 1.00 93.44 83 ILE A C 1
ATOM 722 O O . ILE A 1 83 ? -4.645 -7.081 1.928 1.00 93.44 83 ILE A O 1
ATOM 726 N N . LEU A 1 84 ? -4.176 -6.355 -0.129 1.00 93.25 84 LEU A N 1
ATOM 727 C CA . LEU A 1 84 ? -4.928 -5.108 0.035 1.00 93.25 84 LEU A CA 1
ATOM 728 C C . LEU A 1 84 ? -6.389 -5.336 0.454 1.00 93.25 84 LEU A C 1
ATOM 730 O O . LEU A 1 84 ? -6.874 -4.666 1.369 1.00 93.25 84 LEU A O 1
ATOM 734 N N . LEU A 1 85 ? -7.075 -6.322 -0.133 1.00 94.69 85 LEU A N 1
ATOM 735 C CA . LEU A 1 85 ? -8.431 -6.693 0.289 1.00 94.69 85 LEU A CA 1
ATOM 736 C C . LEU A 1 85 ? -8.485 -7.122 1.762 1.00 94.69 85 LEU A C 1
ATOM 738 O O . LEU A 1 85 ? -9.417 -6.736 2.468 1.00 94.69 85 LEU A O 1
ATOM 742 N N . SER A 1 86 ? -7.485 -7.864 2.254 1.00 94.38 86 SER A N 1
ATOM 743 C CA . SER A 1 86 ? -7.419 -8.248 3.674 1.00 94.38 86 SER A CA 1
ATOM 744 C C . SER A 1 86 ? -7.226 -7.062 4.626 1.00 94.38 86 SER A C 1
ATOM 746 O O . SER A 1 86 ? -7.637 -7.142 5.780 1.00 94.38 86 SER A O 1
ATOM 748 N N . TYR A 1 87 ? -6.700 -5.938 4.129 1.00 93.38 87 TYR A N 1
ATOM 749 C CA . TYR A 1 87 ? -6.588 -4.680 4.871 1.00 93.38 87 TYR A CA 1
ATOM 750 C C . TYR A 1 87 ? -7.791 -3.744 4.669 1.00 93.38 87 TYR A C 1
ATOM 752 O O . TYR A 1 87 ? -7.767 -2.606 5.140 1.00 93.38 87 TYR A O 1
ATOM 760 N N . ASN A 1 88 ? -8.869 -4.222 4.035 1.00 93.50 88 ASN A N 1
ATOM 761 C CA . ASN A 1 88 ? -10.083 -3.463 3.711 1.00 93.50 88 ASN A CA 1
ATOM 762 C C . ASN A 1 88 ? -9.865 -2.325 2.702 1.00 93.50 88 ASN A C 1
ATOM 764 O O . ASN A 1 88 ? -10.576 -1.315 2.738 1.00 93.50 88 ASN A O 1
ATOM 768 N N . PHE A 1 89 ? -8.905 -2.492 1.793 1.00 93.75 89 PHE A N 1
ATOM 769 C CA . PHE A 1 89 ? -8.746 -1.598 0.655 1.00 93.75 89 PHE A CA 1
ATOM 770 C C . PHE A 1 89 ? -9.960 -1.690 -0.281 1.00 93.75 89 PHE A C 1
ATOM 772 O O . PHE A 1 89 ? -10.373 -2.786 -0.663 1.00 93.75 89 PHE A O 1
ATOM 779 N N . ASP A 1 90 ? -10.524 -0.545 -0.675 1.00 93.62 90 ASP A N 1
ATOM 780 C CA . ASP A 1 90 ? -11.674 -0.479 -1.582 1.00 93.62 90 ASP A CA 1
ATOM 781 C C . ASP A 1 90 ? -11.261 0.069 -2.952 1.00 93.62 90 ASP A C 1
ATOM 783 O O . ASP A 1 90 ? -11.131 1.276 -3.153 1.00 93.62 90 ASP A O 1
ATOM 787 N N . PHE A 1 91 ? -11.118 -0.833 -3.924 1.00 93.62 91 PHE A N 1
ATOM 788 C CA . PHE A 1 91 ? -10.764 -0.500 -5.308 1.00 93.62 91 PHE A CA 1
ATOM 789 C C . PHE A 1 91 ? -11.819 0.338 -6.052 1.00 93.62 91 PHE A C 1
ATOM 791 O O . PHE A 1 91 ? -11.564 0.792 -7.168 1.00 93.62 91 PHE A O 1
ATOM 798 N N . ASN A 1 92 ? -13.008 0.553 -5.477 1.00 95.06 92 ASN A N 1
ATOM 799 C CA . ASN A 1 92 ? -14.039 1.420 -6.057 1.00 95.06 92 ASN A CA 1
ATOM 800 C C . ASN A 1 92 ? -13.900 2.888 -5.633 1.00 95.06 92 ASN A C 1
ATOM 802 O O . ASN A 1 92 ? -14.688 3.727 -6.079 1.00 95.06 92 ASN A O 1
ATOM 806 N N . LYS A 1 93 ? -12.941 3.222 -4.765 1.00 92.50 93 LYS A N 1
ATOM 807 C CA . LYS A 1 93 ? -12.747 4.586 -4.271 1.00 92.50 93 LYS A CA 1
ATOM 808 C C . LYS A 1 93 ? -11.671 5.347 -5.052 1.00 92.50 93 LYS A C 1
ATOM 810 O O . LYS A 1 93 ? -10.704 4.733 -5.514 1.00 92.50 93 LYS A O 1
ATOM 815 N N . PRO A 1 94 ? -11.808 6.679 -5.204 1.00 92.44 94 PRO A N 1
ATOM 816 C CA . PRO A 1 94 ? -10.759 7.499 -5.787 1.00 92.44 94 PRO A CA 1
ATOM 817 C C . PRO A 1 94 ? -9.448 7.338 -5.022 1.00 92.44 94 PRO A C 1
ATOM 819 O O . PRO A 1 94 ? -9.425 7.466 -3.796 1.00 92.44 94 PRO A O 1
ATOM 822 N N . THR A 1 95 ? -8.373 7.046 -5.748 1.00 91.81 95 THR A N 1
ATOM 823 C CA . THR A 1 95 ? -7.116 6.605 -5.138 1.00 91.81 95 THR A CA 1
ATOM 824 C C . THR A 1 95 ? -5.910 7.316 -5.738 1.00 91.81 95 THR A C 1
ATOM 826 O O . THR A 1 95 ? -5.767 7.388 -6.954 1.00 91.81 95 THR A O 1
ATOM 829 N N . ILE A 1 96 ? -5.004 7.807 -4.897 1.00 90.75 96 ILE A N 1
ATOM 830 C CA . ILE A 1 96 ? -3.689 8.296 -5.323 1.00 90.75 96 ILE A CA 1
ATOM 831 C C . ILE A 1 96 ? -2.624 7.350 -4.784 1.00 90.75 96 ILE A C 1
ATOM 833 O O . ILE A 1 96 ? -2.453 7.249 -3.573 1.00 90.75 96 ILE A O 1
ATOM 837 N N . PHE A 1 97 ? -1.896 6.703 -5.686 1.00 89.25 97 PHE A N 1
ATOM 838 C CA . PHE A 1 97 ? -0.658 5.993 -5.392 1.00 89.25 97 PHE A CA 1
ATOM 839 C C . PHE A 1 97 ? 0.499 6.985 -5.500 1.00 89.25 97 PHE A C 1
ATOM 841 O O . PHE A 1 97 ? 0.606 7.694 -6.498 1.00 89.25 97 PHE A O 1
ATOM 848 N N . ILE A 1 98 ? 1.364 7.054 -4.497 1.00 87.12 98 ILE A N 1
ATOM 849 C CA . ILE A 1 98 ? 2.599 7.835 -4.537 1.00 87.12 98 ILE A CA 1
ATOM 850 C C . ILE A 1 98 ? 3.755 6.865 -4.362 1.00 87.12 98 ILE A C 1
ATOM 852 O O . ILE A 1 98 ? 3.891 6.256 -3.307 1.00 87.12 98 ILE A O 1
ATOM 856 N N . CYS A 1 99 ? 4.577 6.744 -5.391 1.00 84.81 99 CYS A N 1
ATOM 857 C CA . CYS A 1 99 ? 5.829 6.011 -5.363 1.00 84.81 99 CYS A CA 1
ATOM 858 C C . CYS A 1 99 ? 6.947 7.040 -5.169 1.00 84.81 99 CYS A C 1
ATOM 860 O O . CYS A 1 99 ? 7.295 7.756 -6.109 1.00 84.81 99 CYS A O 1
ATOM 862 N N . GLU A 1 100 ? 7.447 7.181 -3.940 1.00 82.56 100 GLU A N 1
ATOM 863 C CA . GLU A 1 100 ? 8.567 8.075 -3.622 1.00 82.56 100 GLU A CA 1
ATOM 864 C C . GLU A 1 100 ? 9.834 7.227 -3.481 1.00 82.56 100 GLU A C 1
ATOM 866 O O . GLU A 1 100 ? 10.008 6.544 -2.477 1.00 82.56 100 GLU A O 1
ATOM 871 N N . CYS A 1 101 ? 10.711 7.271 -4.490 1.00 80.62 101 CYS A N 1
ATOM 872 C CA . CYS A 1 101 ? 11.940 6.477 -4.567 1.00 80.62 101 CYS A CA 1
ATOM 873 C C . CYS A 1 101 ? 11.667 4.969 -4.414 1.00 80.62 101 CYS A C 1
ATOM 875 O O . CYS A 1 101 ? 12.229 4.324 -3.535 1.00 80.62 101 CYS A O 1
ATOM 877 N N . VAL A 1 102 ? 10.757 4.405 -5.212 1.00 81.81 102 VAL A N 1
ATOM 878 C CA . VAL A 1 102 ? 10.365 2.987 -5.126 1.00 81.81 102 VAL A CA 1
ATOM 879 C C . VAL A 1 102 ? 10.673 2.244 -6.404 1.00 81.81 102 VAL A C 1
ATOM 881 O O . VAL A 1 102 ? 11.329 1.206 -6.373 1.00 81.81 102 VAL A O 1
ATOM 884 N N . LEU A 1 103 ? 10.157 2.741 -7.527 1.00 84.50 103 LEU A N 1
ATOM 885 C CA . LEU A 1 103 ? 10.163 2.001 -8.783 1.00 84.50 103 LEU A CA 1
ATOM 886 C C . LEU A 1 103 ? 11.587 1.795 -9.298 1.00 84.50 103 LEU A C 1
ATOM 888 O O . LEU A 1 103 ? 11.845 0.795 -9.956 1.00 84.50 103 LEU A O 1
ATOM 892 N N . ILE A 1 104 ? 12.514 2.690 -8.941 1.00 81.69 104 ILE A N 1
ATOM 893 C CA . ILE A 1 104 ? 13.937 2.575 -9.275 1.00 81.69 104 ILE A CA 1
ATOM 894 C C . ILE A 1 104 ? 14.622 1.346 -8.659 1.00 81.69 104 ILE A C 1
ATOM 896 O O . ILE A 1 104 ? 15.659 0.910 -9.151 1.00 81.69 104 ILE A O 1
ATOM 900 N N . TYR A 1 105 ? 14.065 0.784 -7.587 1.00 79.00 105 TYR A N 1
ATOM 901 C CA . TYR A 1 105 ? 14.6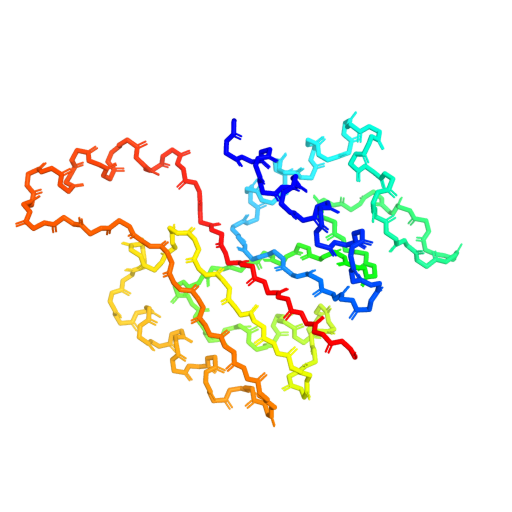34 -0.377 -6.905 1.00 79.00 105 TYR A CA 1
ATOM 902 C C . TYR A 1 105 ? 14.017 -1.710 -7.330 1.00 79.00 105 TYR A C 1
ATOM 904 O O . TYR A 1 105 ? 14.519 -2.766 -6.947 1.00 79.00 105 TYR A O 1
ATOM 912 N N . LEU A 1 106 ? 12.925 -1.671 -8.091 1.00 84.38 106 LEU A N 1
ATOM 913 C CA . LEU A 1 106 ? 12.291 -2.869 -8.621 1.00 84.38 106 LEU A CA 1
ATOM 914 C C . LEU A 1 106 ? 12.975 -3.289 -9.920 1.00 84.38 106 LEU A C 1
ATOM 916 O O . LEU A 1 106 ? 13.497 -2.461 -10.670 1.00 84.38 106 LEU A O 1
ATOM 920 N N . GLU A 1 107 ? 12.912 -4.582 -10.233 1.00 86.94 107 GLU A N 1
ATOM 921 C CA . GLU A 1 107 ? 13.223 -5.025 -11.590 1.00 86.94 107 GLU A CA 1
ATOM 922 C C . GLU A 1 107 ? 12.291 -4.325 -12.596 1.00 86.94 107 GLU A C 1
ATOM 924 O O . GLU A 1 107 ? 11.131 -4.020 -12.296 1.00 86.94 107 GLU A O 1
ATOM 929 N N . THR A 1 108 ? 12.781 -4.061 -13.811 1.00 86.56 108 THR A N 1
ATOM 930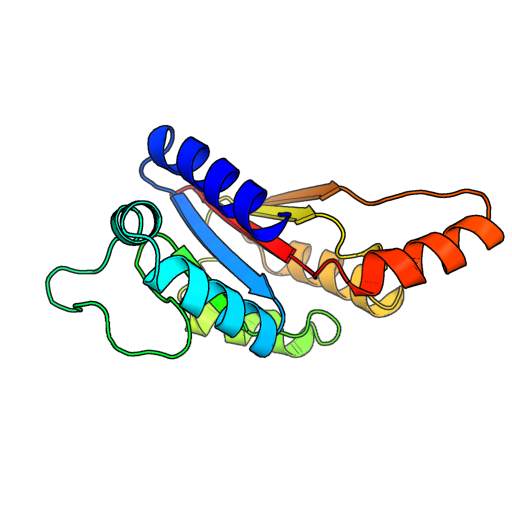 C CA . THR A 1 108 ? 11.993 -3.360 -14.841 1.00 86.56 108 THR A CA 1
ATOM 931 C C . THR A 1 108 ? 10.674 -4.079 -15.123 1.00 86.56 108 THR A C 1
ATOM 933 O O . THR A 1 108 ? 9.620 -3.456 -15.141 1.00 86.56 108 THR A O 1
ATOM 936 N N . GLU A 1 109 ? 10.707 -5.406 -15.243 1.00 90.12 109 GLU A N 1
ATOM 937 C CA . GLU A 1 109 ? 9.495 -6.205 -15.439 1.00 90.12 109 GLU A CA 1
ATOM 938 C C . GLU A 1 109 ? 8.542 -6.116 -14.234 1.00 90.12 109 GLU A C 1
ATOM 940 O O . GLU A 1 109 ? 7.329 -5.990 -14.407 1.00 90.12 109 GLU A O 1
ATOM 945 N N . SER A 1 110 ? 9.072 -6.120 -13.009 1.00 89.00 110 SER A N 1
ATOM 946 C CA . SER A 1 110 ? 8.277 -5.997 -11.782 1.00 89.00 110 SER A CA 1
ATOM 947 C C . SER A 1 110 ? 7.585 -4.639 -11.670 1.00 89.00 110 SER A C 1
ATOM 949 O O . SER A 1 110 ? 6.398 -4.581 -11.348 1.00 89.00 110 SER A O 1
ATOM 951 N N . SER A 1 111 ? 8.292 -3.547 -11.972 1.00 89.81 111 SER A N 1
ATOM 952 C CA . SER A 1 111 ? 7.719 -2.193 -11.966 1.00 89.81 111 SER A CA 1
ATOM 953 C C . SER A 1 111 ? 6.653 -2.005 -13.051 1.00 89.81 111 SER A C 1
ATOM 955 O O . SER A 1 111 ? 5.575 -1.487 -12.750 1.00 89.81 111 SER A O 1
ATOM 957 N N . ASP A 1 112 ? 6.889 -2.499 -14.269 1.00 90.88 112 ASP A N 1
ATOM 958 C CA . ASP A 1 112 ? 5.895 -2.493 -15.351 1.00 90.88 112 ASP A CA 1
ATOM 959 C C . ASP A 1 112 ? 4.639 -3.290 -14.964 1.00 90.88 112 ASP A C 1
ATOM 961 O O . ASP A 1 112 ? 3.506 -2.814 -15.115 1.00 90.88 112 ASP A O 1
ATOM 965 N N . ASN A 1 113 ? 4.829 -4.490 -14.405 1.00 91.38 113 ASN A N 1
ATOM 966 C CA . ASN A 1 113 ? 3.738 -5.342 -13.941 1.00 91.38 113 ASN A CA 1
ATOM 967 C C . ASN A 1 113 ? 2.951 -4.694 -12.800 1.00 91.38 113 ASN A C 1
ATOM 969 O O . ASN A 1 113 ? 1.721 -4.753 -12.805 1.00 91.38 113 ASN A O 1
ATOM 973 N N . LEU A 1 114 ? 3.627 -4.037 -11.855 1.00 90.25 114 LEU A N 1
ATOM 974 C CA . LEU A 1 114 ? 2.981 -3.311 -10.767 1.00 90.25 114 LEU A CA 1
ATOM 975 C C . LEU A 1 114 ? 2.099 -2.180 -11.305 1.00 90.25 114 LEU A C 1
ATOM 977 O O . LEU A 1 114 ? 0.918 -2.119 -10.964 1.00 90.25 114 LEU A O 1
ATOM 981 N N . ILE A 1 115 ? 2.630 -1.316 -12.178 1.00 91.19 115 ILE A N 1
ATOM 982 C CA . ILE A 1 115 ? 1.869 -0.200 -12.767 1.00 91.19 115 ILE A CA 1
ATOM 983 C C . ILE A 1 115 ? 0.646 -0.729 -13.521 1.00 91.19 115 ILE A C 1
ATOM 985 O O . ILE A 1 115 ? -0.468 -0.225 -13.342 1.00 91.19 115 ILE A O 1
ATOM 989 N N . LYS A 1 116 ? 0.833 -1.775 -14.331 1.00 92.25 116 LYS A N 1
ATOM 990 C CA . LYS A 1 116 ? -0.256 -2.418 -15.067 1.00 92.25 116 LYS A CA 1
ATOM 991 C C . LYS A 1 116 ? -1.316 -2.982 -14.121 1.00 92.25 116 LYS A C 1
ATOM 993 O O . LYS A 1 116 ? -2.496 -2.683 -14.289 1.00 92.25 116 LYS A O 1
ATOM 998 N N . LYS A 1 117 ? -0.908 -3.739 -13.099 1.00 91.06 117 LYS A N 1
ATOM 999 C CA . LYS A 1 117 ? -1.813 -4.337 -12.110 1.00 91.06 117 LYS A CA 1
ATOM 1000 C C . LYS A 1 117 ? -2.607 -3.261 -11.369 1.00 91.06 117 LYS A C 1
ATOM 1002 O O . LYS A 1 117 ? -3.820 -3.393 -11.242 1.00 91.06 117 LYS A O 1
ATOM 1007 N N . LEU A 1 118 ? -1.966 -2.172 -10.942 1.00 90.38 118 LEU A N 1
ATOM 1008 C CA . LEU A 1 118 ? -2.648 -1.033 -10.318 1.00 90.38 118 LEU A CA 1
ATOM 1009 C C . LEU A 1 118 ? -3.707 -0.427 -11.246 1.00 90.38 118 LEU A C 1
ATOM 1011 O O . LEU A 1 118 ? -4.838 -0.201 -10.818 1.00 90.38 118 LEU A O 1
ATOM 1015 N N . SER A 1 119 ? -3.369 -0.221 -12.520 1.00 90.88 119 SER A N 1
ATOM 1016 C CA . SER A 1 119 ? -4.311 0.303 -13.513 1.00 90.88 119 SER A CA 1
ATOM 1017 C C . SER A 1 119 ? -5.495 -0.633 -13.775 1.00 90.88 119 SER A C 1
ATOM 1019 O O . SER A 1 119 ? -6.581 -0.148 -14.078 1.00 90.88 119 SER A O 1
ATOM 1021 N N . GLU A 1 120 ? -5.298 -1.950 -13.709 1.00 93.69 120 GLU A N 1
ATOM 1022 C CA . GLU A 1 120 ? -6.349 -2.944 -13.957 1.00 93.69 120 GLU A CA 1
ATOM 1023 C C . GLU A 1 120 ? -7.285 -3.127 -12.754 1.00 93.69 120 GLU A C 1
ATOM 1025 O O . GLU A 1 120 ? -8.477 -3.386 -12.928 1.00 93.69 120 GLU A O 1
ATOM 1030 N N . LEU A 1 121 ? -6.758 -3.012 -11.530 1.00 92.88 121 LEU A N 1
ATOM 1031 C CA . LEU A 1 121 ? -7.526 -3.235 -10.303 1.00 92.88 121 LEU A CA 1
ATOM 1032 C C . LEU A 1 121 ? -8.468 -2.080 -9.961 1.00 92.88 121 LEU A C 1
ATOM 1034 O O . LEU A 1 121 ? -9.554 -2.311 -9.420 1.00 92.88 121 LEU A O 1
ATOM 1038 N N . MET A 1 122 ? -8.051 -0.842 -10.226 1.00 93.44 122 MET A N 1
ATOM 1039 C CA . MET A 1 122 ? -8.816 0.340 -9.843 1.00 93.44 122 MET A CA 1
ATOM 1040 C C . MET A 1 122 ? -10.069 0.504 -10.705 1.00 93.44 122 MET A C 1
ATOM 1042 O O . MET A 1 122 ? -10.010 0.563 -11.929 1.00 93.44 122 MET A O 1
ATOM 1046 N N . LYS A 1 123 ? -11.227 0.624 -10.050 1.00 92.50 123 LYS A N 1
ATOM 1047 C CA . LYS A 1 123 ? -12.543 0.747 -10.708 1.00 92.50 123 LYS A CA 1
ATOM 1048 C C . LYS A 1 123 ? -13.055 2.186 -10.775 1.00 92.50 123 LYS A C 1
ATOM 1050 O O . LYS A 1 123 ? -14.117 2.441 -11.335 1.00 92.50 123 LYS A O 1
ATOM 1055 N N . ASN A 1 124 ? -12.326 3.118 -10.171 1.00 92.00 124 ASN A N 1
ATOM 1056 C CA . ASN A 1 124 ? -12.650 4.540 -10.103 1.00 92.00 124 ASN A CA 1
ATOM 1057 C C . ASN A 1 124 ? -11.396 5.363 -10.430 1.00 92.00 124 ASN A C 1
ATOM 1059 O O . ASN A 1 124 ? -10.334 4.798 -10.680 1.00 92.00 124 ASN A O 1
ATOM 1063 N N . THR A 1 125 ? -11.513 6.691 -10.423 1.00 91.94 125 THR A N 1
ATOM 1064 C CA . THR A 1 125 ? -10.415 7.618 -10.700 1.00 91.94 125 THR A CA 1
ATOM 1065 C C . THR A 1 125 ? -9.202 7.297 -9.837 1.00 91.94 125 THR A C 1
ATOM 1067 O O . THR A 1 125 ? -9.224 7.475 -8.618 1.00 91.94 125 THR A O 1
ATOM 1070 N N . SER A 1 126 ? -8.127 6.863 -10.484 1.00 92.38 126 SER A N 1
ATOM 1071 C CA . SER A 1 126 ? -6.843 6.625 -9.843 1.00 92.38 126 SER A CA 1
ATOM 1072 C C . SER A 1 126 ? -5.755 7.505 -10.443 1.00 92.38 126 SER A C 1
ATOM 1074 O O . SER A 1 126 ? -5.766 7.791 -11.639 1.00 92.38 126 SER A O 1
ATOM 1076 N N . CYS A 1 127 ? -4.796 7.910 -9.620 1.00 91.44 127 CYS A N 1
ATOM 1077 C CA . CYS A 1 127 ? -3.602 8.634 -10.037 1.00 91.44 127 CYS A CA 1
ATOM 1078 C C . CYS A 1 127 ? -2.368 7.927 -9.479 1.00 91.44 127 CYS A C 1
ATOM 1080 O O . CYS A 1 127 ? -2.390 7.490 -8.331 1.00 91.44 127 CYS A O 1
ATOM 1082 N N . ILE A 1 128 ? -1.303 7.836 -10.272 1.00 89.25 128 ILE A N 1
ATOM 1083 C CA . ILE A 1 128 ? 0.009 7.386 -9.808 1.00 89.25 128 ILE A CA 1
ATOM 1084 C C . ILE A 1 128 ? 0.957 8.580 -9.910 1.00 89.25 128 ILE A C 1
ATOM 1086 O O . ILE A 1 128 ? 1.145 9.141 -10.988 1.00 89.25 128 ILE A O 1
ATOM 1090 N N . ILE A 1 129 ? 1.531 8.978 -8.781 1.00 87.38 129 ILE A N 1
ATOM 1091 C CA . ILE A 1 129 ? 2.550 10.017 -8.677 1.00 87.38 129 ILE A CA 1
ATOM 1092 C C . ILE A 1 129 ? 3.875 9.312 -8.435 1.00 87.38 129 ILE A C 1
ATOM 1094 O O . ILE A 1 129 ? 4.038 8.620 -7.436 1.00 87.38 129 ILE A O 1
ATOM 1098 N N . VAL A 1 130 ? 4.818 9.497 -9.348 1.00 85.81 130 VAL A N 1
ATOM 1099 C CA . VAL A 1 130 ? 6.141 8.879 -9.278 1.00 85.81 130 VAL A CA 1
ATOM 1100 C C . VAL A 1 130 ? 7.167 9.982 -9.062 1.00 85.81 130 VAL A C 1
ATOM 1102 O O . VAL A 1 130 ? 7.270 10.905 -9.871 1.00 85.81 130 VAL A O 1
ATOM 1105 N N . TYR A 1 131 ? 7.900 9.902 -7.957 1.00 83.75 131 TYR A N 1
ATOM 1106 C CA . TYR A 1 131 ? 9.041 10.761 -7.671 1.00 83.75 131 TYR A CA 1
ATOM 1107 C C . TYR A 1 131 ? 10.272 9.876 -7.517 1.00 83.75 131 TYR A C 1
ATOM 1109 O O . TYR A 1 131 ? 10.395 9.153 -6.535 1.00 83.75 131 TYR A O 1
ATOM 1117 N N . GLU A 1 132 ? 11.170 9.925 -8.495 1.00 79.56 132 GLU A N 1
ATOM 1118 C CA . GLU A 1 132 ? 12.342 9.052 -8.574 1.00 79.56 132 GLU A CA 1
ATOM 1119 C C . GLU A 1 132 ? 13.561 9.879 -8.982 1.00 79.56 132 GLU A C 1
ATOM 1121 O O . GLU A 1 132 ? 13.447 10.894 -9.679 1.00 79.56 132 GLU A O 1
ATOM 1126 N N . GLN A 1 133 ? 14.746 9.440 -8.569 1.00 72.56 133 GLN A N 1
ATOM 1127 C CA . GLN A 1 133 ? 15.991 9.998 -9.073 1.00 72.56 133 GLN A CA 1
ATOM 1128 C C . GLN A 1 133 ? 16.199 9.553 -10.519 1.00 72.56 133 GLN A C 1
ATOM 1130 O O . GLN A 1 133 ? 16.044 8.386 -10.863 1.00 72.56 133 GLN A O 1
ATOM 1135 N N . VAL A 1 134 ? 16.630 10.479 -11.367 1.00 72.19 134 VAL A N 1
ATOM 1136 C CA . VAL A 1 134 ? 17.057 10.166 -12.730 1.00 72.19 134 VAL A CA 1
ATOM 1137 C C . VAL A 1 134 ? 18.510 10.587 -12.854 1.00 72.19 134 VAL A C 1
ATOM 1139 O O . VAL A 1 134 ? 18.856 11.731 -12.560 1.00 72.19 134 VAL A O 1
ATOM 1142 N N . THR A 1 135 ? 19.371 9.673 -13.288 1.00 67.69 135 THR A N 1
ATOM 1143 C CA . THR A 1 135 ? 20.747 9.997 -13.672 1.00 67.69 135 THR A CA 1
ATOM 1144 C C . THR A 1 135 ? 21.011 9.477 -15.073 1.00 67.69 135 THR A C 1
ATOM 1146 O O . THR A 1 135 ? 20.571 8.393 -15.440 1.00 67.69 135 THR A O 1
ATOM 1149 N N . TYR A 1 136 ? 21.728 10.279 -15.854 1.00 64.38 136 TYR A N 1
ATOM 1150 C CA . TYR A 1 136 ? 22.153 9.937 -17.210 1.00 64.38 136 TYR A CA 1
ATOM 1151 C C . TYR A 1 136 ? 23.575 9.353 -17.242 1.00 64.38 136 TYR A C 1
ATOM 1153 O O . TYR A 1 136 ? 24.100 9.084 -18.319 1.00 64.38 136 TYR A O 1
ATOM 1161 N N . ASP A 1 137 ? 24.211 9.196 -16.077 1.00 68.19 137 ASP A N 1
ATOM 1162 C CA . ASP A 1 137 ? 25.570 8.675 -15.938 1.00 68.19 137 ASP A CA 1
ATOM 1163 C C . ASP A 1 137 ? 25.593 7.495 -14.954 1.00 68.19 137 ASP A C 1
ATOM 1165 O O . ASP A 1 137 ? 25.374 7.647 -13.743 1.00 68.19 137 ASP A O 1
ATOM 1169 N N . ASP A 1 138 ? 25.883 6.315 -15.505 1.00 62.25 138 ASP A N 1
ATOM 1170 C CA . ASP A 1 138 ? 25.916 5.023 -14.814 1.00 62.25 138 ASP A CA 1
ATOM 1171 C C . ASP A 1 138 ? 26.897 5.002 -13.630 1.00 62.25 138 ASP A C 1
ATOM 1173 O O . ASP A 1 138 ? 26.694 4.285 -12.644 1.00 62.25 138 ASP A O 1
ATOM 1177 N N . LYS A 1 139 ? 27.960 5.819 -13.671 1.00 66.62 139 LYS A N 1
ATOM 1178 C CA . LYS A 1 139 ? 28.951 5.869 -12.585 1.00 66.62 139 LYS A CA 1
ATOM 1179 C C . LYS A 1 139 ? 28.365 6.489 -11.325 1.00 66.62 139 LYS A C 1
ATOM 1181 O O . LYS A 1 139 ? 28.597 5.981 -10.228 1.00 66.62 139 LYS A O 1
ATOM 1186 N N . TYR A 1 140 ? 27.570 7.543 -11.481 1.00 63.56 140 TYR A N 1
ATOM 1187 C CA . TYR A 1 140 ? 26.883 8.185 -10.362 1.00 63.56 140 TYR A CA 1
ATOM 1188 C C . TYR A 1 140 ? 25.699 7.358 -9.878 1.00 63.56 140 TYR A C 1
ATOM 1190 O O . TYR A 1 140 ? 25.404 7.383 -8.687 1.00 63.56 140 TYR A O 1
ATOM 1198 N N . LEU A 1 141 ? 25.079 6.573 -10.763 1.00 63.41 141 LEU A N 1
ATOM 1199 C CA . LEU A 1 141 ? 23.986 5.676 -10.411 1.00 63.41 141 LEU A CA 1
ATOM 1200 C C . LEU A 1 141 ? 24.429 4.623 -9.382 1.00 63.41 141 LEU A C 1
ATOM 1202 O O . LEU A 1 141 ? 23.7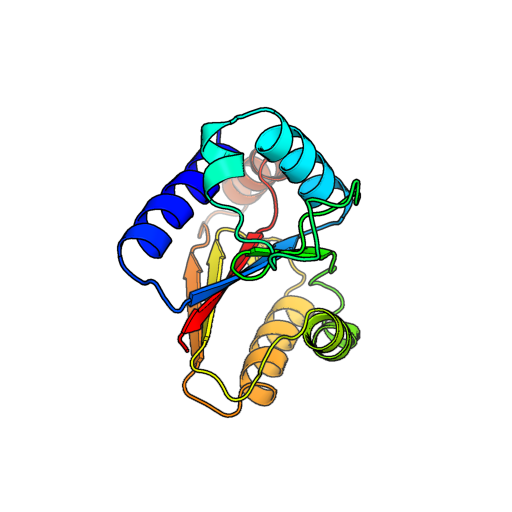90 4.474 -8.348 1.00 63.41 141 LEU A O 1
ATOM 1206 N N . SER A 1 142 ? 25.566 3.955 -9.605 1.00 62.06 142 SER A N 1
ATOM 1207 C CA . SER A 1 142 ? 26.097 2.958 -8.655 1.00 62.06 142 SER A CA 1
ATOM 1208 C C . SER A 1 142 ? 26.477 3.551 -7.290 1.00 62.06 142 SER A C 1
ATOM 1210 O O . SER A 1 142 ? 26.267 2.928 -6.246 1.00 62.06 142 SER A O 1
ATOM 1212 N N . PHE A 1 143 ? 27.012 4.775 -7.279 1.00 65.00 143 PHE A N 1
ATOM 1213 C CA . PHE A 1 143 ? 27.324 5.498 -6.048 1.00 65.00 143 PHE A CA 1
ATOM 1214 C C . PHE A 1 143 ? 26.048 5.912 -5.310 1.00 65.00 143 PHE A C 1
ATOM 1216 O O . PHE A 1 143 ? 25.952 5.731 -4.097 1.00 65.00 143 PHE A O 1
ATOM 1223 N N . MET A 1 144 ? 25.057 6.414 -6.049 1.00 63.28 144 MET A N 1
ATOM 1224 C CA . MET A 1 144 ? 23.744 6.763 -5.524 1.00 63.28 144 MET A CA 1
ATOM 1225 C C . MET A 1 144 ? 23.068 5.529 -4.929 1.00 63.28 144 MET A C 1
ATOM 1227 O O . MET A 1 144 ? 22.729 5.577 -3.758 1.00 63.28 144 MET A O 1
ATOM 1231 N N . TYR A 1 145 ? 22.987 4.401 -5.644 1.00 61.97 145 TYR A N 1
ATOM 1232 C CA . TYR A 1 145 ? 22.419 3.156 -5.114 1.00 61.97 145 TYR A CA 1
ATOM 1233 C C . TYR A 1 145 ? 23.086 2.709 -3.812 1.00 61.97 145 TYR A C 1
ATOM 1235 O O . TYR A 1 145 ? 22.384 2.388 -2.863 1.00 61.97 145 TYR A O 1
ATOM 1243 N N . ASN A 1 146 ? 24.418 2.746 -3.706 1.00 59.72 146 ASN A N 1
ATOM 1244 C CA . ASN A 1 146 ? 25.101 2.377 -2.458 1.00 59.72 146 ASN A CA 1
ATOM 1245 C C . ASN A 1 146 ? 24.788 3.330 -1.291 1.00 59.72 146 ASN A C 1
ATOM 1247 O O . ASN A 1 146 ? 24.714 2.891 -0.146 1.00 59.72 146 ASN A O 1
ATOM 1251 N N . PHE A 1 147 ? 24.584 4.622 -1.560 1.00 57.03 147 PHE A N 1
ATOM 1252 C CA . PHE A 1 147 ? 24.130 5.584 -0.549 1.00 57.03 147 PHE A CA 1
ATOM 1253 C C . PHE A 1 147 ? 22.634 5.456 -0.227 1.00 57.03 147 PHE A C 1
ATOM 1255 O O . PHE A 1 147 ? 22.213 5.799 0.876 1.00 57.03 147 PHE A O 1
ATOM 1262 N N . MET A 1 148 ? 21.835 4.973 -1.178 1.00 53.50 148 MET A N 1
ATOM 1263 C CA . MET A 1 148 ? 20.373 4.958 -1.127 1.00 53.50 148 MET A CA 1
ATOM 1264 C C . MET A 1 148 ? 19.785 3.594 -0.760 1.00 53.50 148 MET A C 1
ATOM 1266 O O . MET A 1 148 ? 18.654 3.557 -0.312 1.00 53.50 148 MET A O 1
ATOM 1270 N N . PHE A 1 149 ? 20.555 2.500 -0.781 1.00 48.44 149 PHE A N 1
ATOM 1271 C CA . PHE A 1 149 ? 20.197 1.235 -0.109 1.00 48.44 149 PHE A CA 1
ATOM 1272 C C . PHE A 1 149 ? 19.920 1.424 1.396 1.00 48.44 149 PHE A C 1
ATOM 1274 O O . PHE A 1 149 ? 19.352 0.555 2.047 1.00 48.44 149 PHE A O 1
ATOM 1281 N N . ILE A 1 150 ? 20.314 2.574 1.946 1.00 44.78 150 ILE A N 1
ATOM 1282 C CA . ILE A 1 150 ? 20.038 3.016 3.315 1.00 44.78 150 ILE A CA 1
ATOM 1283 C C . ILE A 1 150 ? 18.646 3.690 3.426 1.00 44.78 150 ILE A C 1
ATOM 1285 O O . ILE A 1 150 ? 18.159 3.932 4.529 1.00 44.78 150 ILE A O 1
ATOM 1289 N N . LEU A 1 151 ? 17.994 4.014 2.302 1.00 41.25 151 LEU A N 1
ATOM 1290 C CA . LEU A 1 151 ? 16.783 4.831 2.193 1.00 41.25 151 LEU A CA 1
ATOM 1291 C C . LEU A 1 151 ? 15.658 4.050 1.495 1.00 41.25 151 LEU A C 1
ATOM 1293 O O . LEU A 1 151 ? 15.647 3.845 0.285 1.00 41.25 151 LEU A O 1
ATOM 1297 N N . TYR A 1 152 ? 14.740 3.611 2.346 1.00 49.75 152 TYR A N 1
ATOM 1298 C CA . TYR A 1 152 ? 13.742 2.564 2.173 1.00 49.75 152 TYR A CA 1
ATOM 1299 C C . TYR A 1 152 ? 12.588 2.846 1.192 1.00 49.75 152 TYR A C 1
ATOM 1301 O O . TYR A 1 152 ? 12.231 3.996 0.947 1.00 49.75 152 TYR A O 1
ATOM 1309 N N . TYR A 1 153 ? 12.003 1.751 0.689 1.00 44.31 153 TYR A N 1
ATOM 1310 C CA . TYR A 1 153 ? 10.884 1.641 -0.256 1.00 44.31 153 TYR A CA 1
ATOM 1311 C C . TYR A 1 153 ? 9.592 2.186 0.338 1.00 44.31 153 TYR A C 1
ATOM 1313 O O . TYR A 1 153 ? 9.135 1.654 1.341 1.00 44.31 153 TYR A O 1
ATOM 1321 N N . ILE A 1 154 ? 8.939 3.190 -0.254 1.00 48.88 154 ILE A N 1
ATOM 1322 C CA . ILE A 1 154 ? 7.614 3.565 0.244 1.00 48.88 154 ILE A CA 1
ATOM 1323 C C . ILE A 1 154 ? 6.616 3.895 -0.858 1.00 48.88 154 ILE A C 1
ATOM 1325 O O . ILE A 1 154 ? 6.722 4.911 -1.547 1.00 48.88 154 ILE A O 1
ATOM 1329 N N . ILE A 1 155 ? 5.601 3.034 -0.983 1.00 46.06 155 ILE A N 1
ATOM 1330 C CA . ILE A 1 155 ? 4.371 3.375 -1.695 1.00 46.06 155 ILE A CA 1
ATOM 1331 C C . ILE A 1 155 ? 3.349 3.879 -0.687 1.00 46.06 155 ILE A C 1
ATOM 1333 O O . ILE A 1 155 ? 2.993 3.193 0.275 1.00 46.06 155 ILE A O 1
ATOM 1337 N N . TYR A 1 156 ? 2.834 5.069 -0.959 1.00 53.41 156 TYR A N 1
ATOM 1338 C CA . TYR A 1 156 ? 1.711 5.655 -0.250 1.00 53.41 156 TYR A CA 1
ATOM 1339 C C . TYR A 1 156 ? 0.445 5.500 -1.053 1.00 53.41 156 TYR A C 1
ATOM 1341 O O . TYR A 1 156 ? 0.432 5.804 -2.243 1.00 53.41 156 TYR A O 1
ATOM 1349 N N . ILE A 1 157 ? -0.641 5.105 -0.400 1.00 53.59 157 ILE A N 1
ATOM 1350 C CA . ILE A 1 157 ? -1.946 5.095 -1.046 1.00 53.59 157 ILE A CA 1
ATOM 1351 C C . ILE A 1 157 ? -2.914 5.965 -0.262 1.00 53.59 157 ILE A C 1
ATOM 1353 O O . ILE A 1 157 ? -3.231 5.672 0.889 1.00 53.59 157 ILE A O 1
ATOM 1357 N N . TYR A 1 158 ? -3.402 7.022 -0.905 1.00 50.62 158 TYR A N 1
ATOM 1358 C CA . TYR A 1 158 ? -4.470 7.874 -0.401 1.00 50.62 158 TYR A CA 1
ATOM 1359 C C . TYR A 1 158 ? -5.789 7.446 -1.021 1.00 50.62 158 TYR A C 1
ATOM 1361 O O . TYR A 1 158 ? -5.961 7.559 -2.232 1.00 50.62 158 TYR A O 1
ATOM 1369 N N . ILE A 1 159 ? -6.731 7.012 -0.193 1.00 45.09 159 ILE A N 1
ATOM 1370 C CA . ILE A 1 159 ? -8.115 6.788 -0.605 1.00 45.09 159 ILE A CA 1
ATOM 1371 C C . ILE A 1 159 ? -8.952 7.965 -0.122 1.00 45.09 159 ILE A C 1
ATOM 1373 O O . ILE A 1 159 ? -9.010 8.206 1.082 1.00 45.09 159 ILE A O 1
ATOM 1377 N N . PHE A 1 160 ? -9.620 8.661 -1.039 1.00 45.59 160 PHE A N 1
ATOM 1378 C CA . PHE A 1 160 ? -10.610 9.688 -0.706 1.00 45.59 160 PHE A CA 1
ATOM 1379 C C . PHE A 1 160 ? -11.988 9.033 -0.615 1.00 45.59 160 PHE A C 1
ATOM 1381 O O . PHE A 1 160 ? -12.381 8.291 -1.522 1.00 45.59 160 PHE A O 1
ATOM 1388 N N . HIS A 1 161 ? -12.703 9.262 0.483 1.00 45.94 161 HIS A N 1
ATOM 1389 C CA . HIS A 1 161 ? -14.036 8.706 0.694 1.00 45.94 161 HIS A CA 1
ATOM 1390 C C . HIS A 1 161 ? -15.158 9.615 0.199 1.00 45.94 161 HIS A C 1
ATOM 1392 O O . HIS A 1 161 ? -15.012 10.857 0.239 1.00 45.94 161 HIS A O 1
#

Organism: NCBI:txid1237627